Protein AF-A0A960JIP1-F1 (afdb_monomer_lite)

Secondary structure (DSSP, 8-state):
-HHHHHHHHHHHHHHHHHHHHHHHHHHHH----EETTEEPP-SHHHHHHHHHHHHHHHHHHHHHHHHH--

pLDDT: mean 85.41, std 9.78, range [52.84, 94.88]

Radius of gyration: 14.2 Å; chains: 1; bounding box: 34×18×41 Å

Structure (mmCIF, N/CA/C/O backbone):
data_AF-A0A960JIP1-F1
#
_entry.id   AF-A0A960JIP1-F1
#
loop_
_atom_site.group_PDB
_atom_site.id
_atom_site.type_symbol
_atom_site.label_atom_id
_atom_site.label_alt_id
_atom_site.label_comp_id
_atom_site.label_asym_id
_atom_site.label_entity_id
_atom_site.label_seq_id
_atom_site.pdbx_PDB_ins_code
_atom_site.Cartn_x
_atom_site.Cartn_y
_atom_site.Cartn_z
_atom_site.occupancy
_atom_site.B_iso_or_equiv
_atom_site.auth_seq_id
_atom_site.auth_comp_id
_atom_site.auth_asym_id
_atom_site.auth_atom_id
_atom_site.pdbx_PDB_model_num
ATOM 1 N N . MET A 1 1 ? -6.464 5.706 23.469 1.00 59.69 1 MET A N 1
ATOM 2 C CA . MET A 1 1 ? -5.429 4.929 22.743 1.00 59.69 1 MET A CA 1
ATOM 3 C C . MET A 1 1 ? -6.012 4.037 21.645 1.00 59.69 1 MET A C 1
ATOM 5 O O . MET A 1 1 ? -5.561 4.174 20.520 1.00 59.69 1 MET A O 1
ATOM 9 N N . LYS A 1 2 ? -7.036 3.201 21.898 1.00 61.84 2 LYS A N 1
ATOM 10 C CA . LYS A 1 2 ? -7.667 2.353 20.855 1.00 61.84 2 LYS A CA 1
ATOM 11 C C . LYS A 1 2 ? -8.159 3.114 19.606 1.00 61.84 2 LYS A C 1
ATOM 13 O O . LYS A 1 2 ? -7.798 2.716 18.509 1.00 61.84 2 LYS A O 1
ATOM 18 N N . ASN A 1 3 ? -8.864 4.241 19.761 1.00 77.31 3 ASN A N 1
ATOM 19 C CA . ASN A 1 3 ? -9.309 5.048 18.607 1.00 77.31 3 ASN A CA 1
ATOM 20 C C . ASN A 1 3 ? -8.146 5.640 17.801 1.00 77.31 3 ASN A C 1
ATOM 22 O O . ASN A 1 3 ? -8.208 5.685 16.582 1.00 77.31 3 ASN A O 1
ATOM 26 N N . PHE A 1 4 ? -7.061 6.045 18.468 1.00 83.81 4 PHE A N 1
ATOM 27 C CA . PHE A 1 4 ? -5.869 6.545 17.781 1.00 83.81 4 PHE A CA 1
ATOM 28 C C . PHE A 1 4 ? -5.209 5.446 16.935 1.00 83.81 4 PHE A C 1
ATOM 30 O O . PHE A 1 4 ? -4.840 5.691 15.795 1.00 83.81 4 PHE A O 1
ATOM 37 N N . ILE A 1 5 ? -5.136 4.215 17.455 1.00 85.19 5 ILE A N 1
ATOM 38 C CA . ILE A 1 5 ? -4.594 3.059 16.723 1.00 85.19 5 ILE A CA 1
ATOM 39 C C . ILE A 1 5 ? -5.441 2.744 15.480 1.00 85.19 5 ILE A C 1
ATOM 41 O O . ILE A 1 5 ? -4.883 2.526 14.410 1.00 85.19 5 ILE A O 1
ATOM 45 N N . ILE A 1 6 ? -6.773 2.765 15.595 1.00 87.06 6 ILE A N 1
ATOM 46 C CA . ILE A 1 6 ? -7.679 2.538 14.454 1.00 87.06 6 ILE A CA 1
ATOM 47 C C . ILE A 1 6 ? -7.466 3.603 13.371 1.00 87.06 6 ILE A C 1
ATOM 49 O O . ILE A 1 6 ? -7.357 3.265 12.194 1.00 87.06 6 ILE A O 1
ATOM 53 N N . VAL A 1 7 ? -7.336 4.874 13.763 1.00 87.44 7 VAL A N 1
ATOM 54 C CA . VAL A 1 7 ? -7.056 5.978 12.832 1.00 87.44 7 VAL A CA 1
ATOM 55 C C . VAL A 1 7 ? -5.717 5.780 12.119 1.00 87.44 7 VAL A C 1
ATOM 57 O O . VAL A 1 7 ? -5.658 5.918 10.901 1.00 87.44 7 VAL A O 1
ATO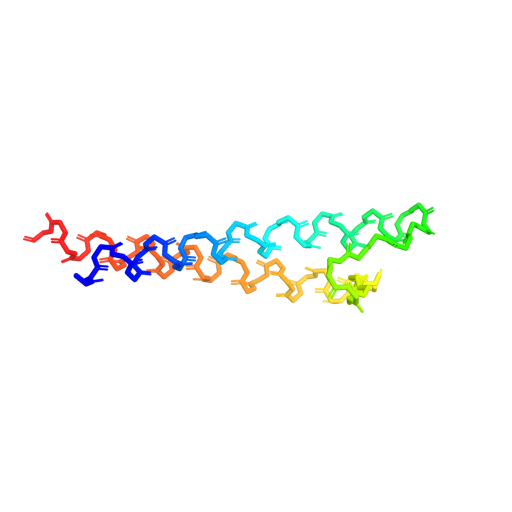M 60 N N . VAL A 1 8 ? -4.656 5.397 12.836 1.00 90.81 8 VAL A N 1
ATOM 61 C CA . VAL A 1 8 ? -3.341 5.123 12.228 1.00 90.81 8 VAL A CA 1
ATOM 62 C C . VAL A 1 8 ? -3.418 3.973 11.217 1.00 90.81 8 VAL A C 1
ATOM 64 O O . VAL A 1 8 ? -2.856 4.083 10.130 1.00 90.81 8 VAL A O 1
ATOM 67 N N . ILE A 1 9 ? -4.150 2.900 11.533 1.00 90.62 9 ILE A N 1
ATOM 68 C CA . ILE A 1 9 ? -4.349 1.762 10.620 1.00 90.62 9 ILE A CA 1
ATOM 69 C C . ILE A 1 9 ? -5.103 2.198 9.357 1.00 90.62 9 ILE A C 1
ATOM 71 O O . ILE A 1 9 ? -4.696 1.850 8.253 1.00 90.62 9 ILE A O 1
ATOM 75 N N . GLN A 1 10 ? -6.164 2.996 9.498 1.00 88.00 10 GLN A N 1
ATOM 76 C CA . GLN A 1 10 ? -6.918 3.526 8.357 1.00 88.00 10 GLN A CA 1
ATOM 77 C C . GLN A 1 10 ? -6.049 4.437 7.476 1.00 88.00 10 GLN A C 1
ATOM 79 O O . GLN A 1 10 ? -6.053 4.298 6.254 1.00 88.00 10 GLN A O 1
ATOM 84 N N . ILE A 1 11 ? -5.245 5.320 8.081 1.00 91.38 11 ILE A N 1
ATOM 85 C CA . ILE A 1 11 ? -4.300 6.180 7.350 1.00 91.38 11 ILE A CA 1
ATOM 86 C C . ILE A 1 11 ? -3.274 5.332 6.590 1.00 91.38 11 ILE A C 1
ATOM 88 O O . ILE A 1 11 ? -3.013 5.604 5.419 1.00 91.38 11 ILE A O 1
ATOM 92 N N . ALA A 1 12 ? -2.730 4.283 7.214 1.00 90.81 12 ALA A N 1
ATOM 93 C CA . ALA A 1 12 ? -1.806 3.366 6.552 1.00 90.81 12 ALA A CA 1
ATOM 94 C C . ALA A 1 12 ? -2.472 2.641 5.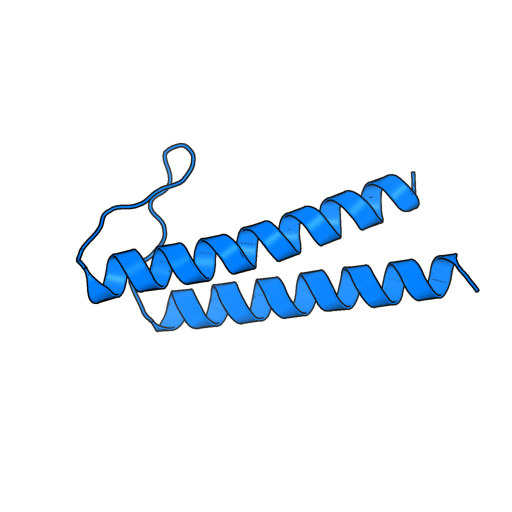369 1.00 90.81 12 ALA A C 1
ATOM 96 O O . ALA A 1 12 ? -1.893 2.577 4.286 1.00 90.81 12 ALA A O 1
ATOM 97 N N . GLY A 1 13 ? -3.707 2.158 5.537 1.00 90.75 13 GLY A N 1
ATOM 98 C CA . GLY A 1 13 ? -4.483 1.537 4.460 1.00 90.75 13 GLY A CA 1
ATOM 99 C C . GLY A 1 13 ? -4.688 2.470 3.264 1.00 90.75 13 GLY A C 1
ATOM 100 O O . GLY A 1 13 ? -4.452 2.075 2.121 1.00 90.75 13 GLY A O 1
ATOM 101 N N . VAL A 1 14 ? -5.036 3.735 3.518 1.00 89.69 14 VAL A N 1
ATOM 102 C CA . VAL A 1 14 ? -5.159 4.764 2.472 1.00 89.69 14 VAL A CA 1
ATOM 103 C C . VAL A 1 14 ? -3.812 5.050 1.805 1.00 89.69 14 VAL A C 1
ATOM 105 O O . VAL A 1 14 ? -3.750 5.139 0.580 1.00 89.69 14 VAL A O 1
ATOM 108 N N . ALA A 1 15 ? -2.726 5.143 2.577 1.00 91.38 15 ALA A N 1
ATOM 109 C CA . ALA A 1 15 ? -1.387 5.371 2.038 1.00 91.38 15 ALA A CA 1
ATOM 110 C C . ALA A 1 15 ? -0.954 4.252 1.076 1.00 91.38 15 ALA A C 1
ATOM 112 O O . ALA A 1 15 ? -0.416 4.545 0.009 1.00 91.38 15 ALA A O 1
ATOM 113 N N . PHE A 1 16 ? -1.254 2.989 1.392 1.00 92.06 16 PHE A N 1
ATOM 114 C CA . PHE A 1 16 ? -1.009 1.869 0.479 1.00 92.06 16 PHE A CA 1
ATOM 115 C C . PHE A 1 16 ? -1.839 1.970 -0.805 1.00 92.06 16 PHE A C 1
ATOM 117 O O . PHE A 1 16 ? -1.310 1.755 -1.890 1.00 92.06 16 PHE A O 1
ATOM 124 N N . ILE A 1 17 ? -3.115 2.353 -0.721 1.00 90.38 17 ILE A N 1
ATOM 125 C CA . ILE A 1 17 ? -3.951 2.537 -1.920 1.00 90.38 17 ILE A CA 1
ATOM 126 C C . ILE A 1 17 ? -3.385 3.650 -2.814 1.00 90.38 17 ILE A C 1
ATOM 128 O O . ILE A 1 17 ? -3.328 3.495 -4.032 1.00 90.38 17 ILE A O 1
ATOM 132 N N . ILE A 1 18 ? -2.916 4.753 -2.227 1.00 91.69 18 ILE A N 1
ATOM 133 C CA . ILE A 1 18 ? -2.251 5.826 -2.979 1.00 91.69 18 ILE A CA 1
ATOM 134 C C . ILE A 1 18 ? -0.955 5.308 -3.617 1.00 91.69 18 ILE A C 1
ATOM 136 O O . ILE A 1 18 ? -0.731 5.535 -4.805 1.00 91.69 18 ILE A O 1
ATOM 140 N N . ALA A 1 19 ? -0.135 4.567 -2.868 1.00 90.44 19 ALA A N 1
ATOM 141 C CA . ALA A 1 19 ? 1.097 3.971 -3.380 1.00 90.44 19 ALA A CA 1
ATOM 142 C C . ALA A 1 19 ? 0.843 2.996 -4.544 1.00 90.44 19 ALA A C 1
ATOM 144 O O . ALA A 1 19 ? 1.638 2.949 -5.477 1.00 90.44 19 ALA A O 1
ATOM 145 N N . PHE A 1 20 ? -0.284 2.279 -4.552 1.00 92.94 20 PHE A N 1
ATOM 146 C CA . PHE A 1 20 ? -0.689 1.448 -5.688 1.00 92.94 20 PHE A CA 1
ATOM 147 C C . PHE A 1 20 ? -0.897 2.282 -6.958 1.00 92.94 20 PHE A C 1
ATOM 149 O O . PHE A 1 20 ? -0.363 1.943 -8.013 1.00 92.94 20 PHE A O 1
ATOM 156 N N . PHE A 1 21 ? -1.621 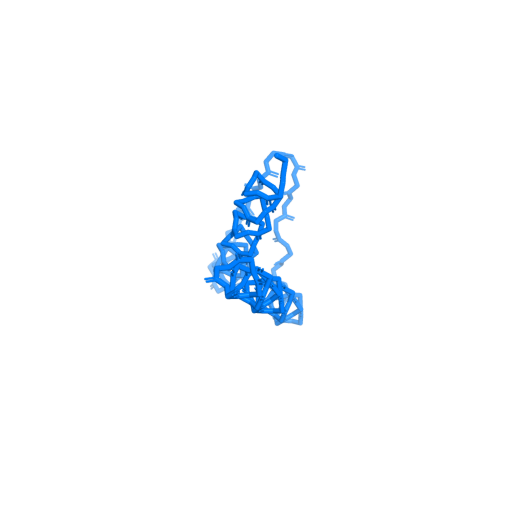3.400 -6.866 1.00 91.62 21 PHE A N 1
ATOM 157 C CA . PHE A 1 21 ? -1.805 4.283 -8.019 1.00 91.62 21 PHE A CA 1
ATOM 158 C C . PHE A 1 21 ? -0.489 4.917 -8.474 1.00 91.62 21 PHE A C 1
ATOM 160 O O . PHE A 1 21 ? -0.250 4.995 -9.675 1.00 91.62 21 PHE A O 1
ATOM 167 N N . LEU A 1 22 ? 0.384 5.315 -7.544 1.00 91.19 22 LEU A N 1
ATOM 168 C CA . LEU A 1 22 ? 1.718 5.823 -7.880 1.00 91.19 22 LEU A CA 1
ATOM 169 C C . LEU A 1 22 ? 2.559 4.769 -8.613 1.00 91.19 22 LEU A C 1
ATOM 171 O O . LEU A 1 22 ? 3.162 5.084 -9.632 1.00 91.19 22 LEU A O 1
ATOM 175 N N . SER A 1 23 ? 2.528 3.515 -8.155 1.00 91.56 23 SER A N 1
ATOM 176 C CA . SER A 1 23 ? 3.203 2.385 -8.803 1.00 91.56 23 SER A CA 1
ATOM 177 C C . SER A 1 23 ? 2.712 2.176 -10.240 1.00 91.56 23 SER A C 1
ATOM 179 O O . SER A 1 23 ? 3.516 2.066 -11.164 1.00 91.56 23 SER A O 1
ATOM 181 N N . LEU A 1 24 ? 1.393 2.220 -10.463 1.00 91.75 24 LEU A N 1
ATOM 182 C CA . LEU A 1 24 ? 0.822 2.126 -11.809 1.00 91.75 24 LEU A CA 1
ATOM 183 C C . LEU A 1 24 ? 1.199 3.317 -12.693 1.00 91.75 24 LEU A C 1
ATOM 185 O O . LEU A 1 24 ? 1.495 3.132 -13.870 1.00 91.75 24 LEU A O 1
ATOM 189 N N . LEU A 1 25 ? 1.184 4.536 -12.156 1.00 91.62 25 LEU A N 1
ATOM 190 C CA . LEU A 1 25 ? 1.594 5.721 -12.909 1.00 91.62 25 LEU A CA 1
ATOM 191 C C . LEU A 1 25 ? 3.070 5.636 -13.312 1.00 91.62 25 LEU A C 1
ATOM 193 O O . LEU A 1 25 ? 3.404 5.937 -14.460 1.00 91.62 25 LEU A O 1
ATOM 197 N N . ASN A 1 26 ? 3.926 5.157 -12.408 1.00 92.00 26 ASN A N 1
ATOM 198 C CA . ASN A 1 26 ? 5.331 4.901 -12.701 1.00 92.00 26 ASN A CA 1
ATOM 199 C C . ASN A 1 26 ? 5.484 3.839 -13.800 1.00 92.00 26 ASN A C 1
ATOM 201 O O . ASN A 1 26 ? 6.254 4.042 -14.736 1.00 92.00 26 ASN A O 1
ATOM 205 N N . TYR A 1 27 ? 4.690 2.764 -13.756 1.00 90.62 27 TYR A N 1
ATOM 206 C CA . TYR A 1 27 ? 4.683 1.724 -14.788 1.00 90.62 27 TYR A CA 1
ATOM 207 C C . TYR A 1 27 ? 4.237 2.235 -16.166 1.00 90.62 27 TYR A C 1
ATOM 209 O O . TYR A 1 27 ? 4.928 2.042 -17.164 1.00 90.62 27 TYR A O 1
ATOM 217 N N . PHE A 1 28 ? 3.065 2.874 -16.238 1.00 91.25 28 PHE A N 1
ATOM 218 C CA . PHE A 1 28 ? 2.431 3.232 -17.510 1.00 91.25 28 PHE A CA 1
ATOM 219 C C . PHE A 1 28 ? 3.079 4.433 -18.189 1.00 91.25 28 PHE A C 1
ATOM 221 O O . PHE A 1 28 ? 3.113 4.493 -19.417 1.00 91.25 28 PHE A O 1
ATOM 228 N N . PHE A 1 29 ? 3.563 5.397 -17.406 1.00 91.12 29 PHE A N 1
ATOM 229 C CA . PHE A 1 29 ? 4.081 6.656 -17.933 1.00 91.12 29 PHE A CA 1
ATOM 230 C C . PHE A 1 29 ? 5.596 6.809 -17.766 1.00 91.12 29 PHE A C 1
ATOM 232 O O . PHE A 1 29 ? 6.143 7.832 -18.180 1.00 91.12 29 PHE A O 1
ATOM 239 N N . GLY A 1 30 ? 6.280 5.823 -17.173 1.00 84.06 30 GLY A N 1
ATOM 240 C CA . GLY A 1 30 ? 7.708 5.926 -16.856 1.00 84.06 30 GLY A CA 1
ATOM 241 C C . GLY A 1 30 ? 8.001 7.066 -15.883 1.00 84.06 30 GLY A C 1
ATOM 242 O O . GLY A 1 30 ? 9.066 7.678 -15.934 1.00 84.06 30 GLY A O 1
ATOM 243 N N . TRP A 1 31 ? 7.018 7.433 -15.059 1.00 82.12 31 TRP A N 1
ATOM 244 C CA . TRP A 1 31 ? 7.205 8.459 -14.045 1.00 82.12 31 TRP A CA 1
ATOM 245 C C . TRP A 1 31 ? 8.050 7.879 -12.902 1.00 82.12 31 TRP A C 1
ATOM 247 O O . TRP A 1 31 ? 7.947 6.703 -12.579 1.00 82.12 31 TRP A O 1
ATOM 257 N N . HIS A 1 32 ? 8.915 8.693 -12.304 1.00 82.12 32 HIS A N 1
ATOM 258 C CA . HIS A 1 32 ? 9.714 8.309 -11.134 1.00 82.12 32 HIS A CA 1
ATOM 259 C C . HIS A 1 32 ? 9.112 8.950 -9.882 1.00 82.12 32 HIS A C 1
ATOM 261 O O . HIS A 1 32 ? 9.754 9.734 -9.182 1.00 82.12 32 HIS A O 1
ATOM 267 N N . LEU A 1 33 ? 7.817 8.709 -9.646 1.00 83.19 33 LEU A N 1
ATOM 268 C CA . LEU A 1 33 ? 7.129 9.257 -8.482 1.00 83.19 33 LEU A CA 1
ATOM 269 C C . LEU A 1 33 ? 7.553 8.481 -7.236 1.00 83.19 33 LEU A C 1
ATOM 271 O O . LEU A 1 33 ? 7.368 7.266 -7.136 1.00 83.19 33 LEU A O 1
ATOM 275 N N . GLY A 1 34 ? 8.116 9.208 -6.280 1.00 77.56 34 GLY A N 1
ATOM 276 C CA . GLY A 1 34 ? 8.532 8.696 -4.984 1.00 77.56 34 GLY A CA 1
ATOM 277 C C . GLY A 1 34 ? 7.904 9.471 -3.833 1.00 77.56 34 GLY A C 1
ATOM 278 O O . GLY A 1 34 ? 7.353 10.559 -4.009 1.00 77.56 34 GLY A O 1
ATOM 279 N N . MET A 1 35 ? 8.005 8.901 -2.637 1.00 69.44 35 MET A N 1
ATOM 280 C CA . MET A 1 35 ? 7.616 9.528 -1.377 1.00 69.44 35 MET A CA 1
ATOM 281 C C . MET A 1 35 ? 8.839 9.550 -0.460 1.00 69.44 35 MET A C 1
ATOM 283 O O . MET A 1 35 ? 9.365 8.493 -0.129 1.00 69.44 35 MET A O 1
ATOM 287 N N . TYR A 1 36 ? 9.261 10.747 -0.035 1.00 64.69 36 TYR A N 1
ATOM 288 C CA . TYR A 1 36 ? 10.282 10.950 1.006 1.00 64.69 36 TYR A CA 1
ATOM 289 C C . TYR A 1 36 ? 11.554 10.097 0.786 1.00 64.69 36 TYR A C 1
ATOM 291 O O . TYR A 1 36 ? 11.880 9.218 1.579 1.00 64.69 36 TYR A O 1
ATOM 299 N N . ASP A 1 37 ? 12.238 10.344 -0.335 1.00 67.50 37 ASP A N 1
ATOM 300 C CA . ASP A 1 37 ? 13.482 9.680 -0.770 1.00 67.50 37 ASP A CA 1
ATOM 301 C C . ASP A 1 37 ? 13.378 8.188 -1.147 1.00 67.50 37 ASP A C 1
ATOM 303 O O . ASP A 1 37 ? 14.390 7.564 -1.470 1.00 67.50 37 ASP A O 1
ATOM 307 N N . ALA A 1 38 ? 12.171 7.617 -1.186 1.00 76.88 38 ALA A N 1
ATOM 308 C CA . ALA A 1 38 ? 11.922 6.280 -1.722 1.00 76.88 38 ALA A CA 1
ATOM 309 C C . ALA A 1 38 ? 11.082 6.349 -3.007 1.00 76.88 38 ALA A C 1
ATOM 311 O O . ALA A 1 38 ? 9.956 6.854 -2.998 1.00 76.88 38 ALA A O 1
ATOM 312 N N . GLU A 1 39 ? 11.608 5.824 -4.115 1.00 80.44 39 GLU A N 1
ATOM 313 C CA . GLU A 1 39 ? 10.821 5.619 -5.336 1.00 80.44 39 GLU A CA 1
ATOM 314 C C . GLU A 1 39 ? 9.791 4.507 -5.123 1.00 80.44 39 GLU A C 1
ATOM 316 O O . GLU A 1 39 ? 10.080 3.474 -4.512 1.00 80.44 39 GLU A O 1
ATOM 321 N N . VAL A 1 40 ? 8.570 4.719 -5.619 1.00 84.88 40 VAL A N 1
ATOM 322 C CA . VAL A 1 40 ? 7.555 3.666 -5.607 1.00 84.88 40 VAL A CA 1
ATOM 323 C C . VAL A 1 40 ? 7.883 2.682 -6.736 1.00 84.88 40 VAL A C 1
ATOM 325 O O . VAL A 1 40 ? 7.996 3.128 -7.883 1.00 84.88 40 VAL A O 1
ATOM 328 N N . PRO A 1 41 ? 8.002 1.368 -6.451 1.00 86.50 41 PRO A N 1
ATOM 329 C CA . PRO A 1 41 ? 8.320 0.365 -7.464 1.00 86.50 41 PRO A CA 1
ATOM 330 C C . PRO A 1 41 ? 7.340 0.437 -8.637 1.00 86.50 41 PRO A C 1
ATOM 332 O O . PRO A 1 41 ? 6.134 0.591 -8.427 1.00 86.50 41 PRO A O 1
ATOM 335 N N . ALA A 1 42 ? 7.849 0.343 -9.861 1.00 88.69 42 ALA A N 1
ATOM 336 C CA . ALA A 1 42 ? 7.048 0.459 -11.079 1.00 88.69 42 ALA A CA 1
ATOM 337 C C . ALA A 1 42 ? 6.577 -0.907 -11.602 1.00 88.69 42 ALA A C 1
ATOM 339 O O . ALA A 1 42 ? 5.861 -0.974 -12.594 1.00 88.69 42 ALA A O 1
ATOM 340 N N . GLU A 1 43 ? 6.981 -2.019 -10.995 1.00 88.69 43 GLU A N 1
ATOM 341 C CA . GLU A 1 43 ? 6.620 -3.339 -11.493 1.00 88.69 43 GLU A CA 1
ATOM 342 C C . GLU A 1 43 ? 5.173 -3.700 -11.099 1.00 88.69 43 GLU A C 1
ATOM 344 O O . GLU A 1 43 ? 4.786 -3.543 -9.934 1.00 88.69 43 GLU A O 1
ATOM 349 N N . PRO A 1 44 ? 4.365 -4.261 -12.023 1.00 87.31 44 PRO A N 1
ATOM 350 C CA . PRO A 1 44 ? 2.971 -4.626 -11.748 1.00 87.31 44 PRO A CA 1
ATOM 351 C C . PRO A 1 44 ? 2.799 -5.583 -10.562 1.00 87.31 44 PRO A C 1
ATOM 353 O O . PRO A 1 44 ? 1.799 -5.524 -9.848 1.00 87.31 44 PRO A O 1
ATOM 356 N N . GLU A 1 45 ? 3.782 -6.453 -10.329 1.00 92.19 45 GLU A N 1
ATOM 357 C CA . GLU A 1 45 ? 3.803 -7.388 -9.201 1.00 92.19 45 GLU A CA 1
ATOM 358 C C . GLU A 1 45 ? 3.822 -6.642 -7.861 1.00 92.19 45 GLU A C 1
ATOM 360 O O . GLU A 1 45 ? 3.037 -6.955 -6.962 1.00 92.19 45 GLU A O 1
ATOM 365 N N . PHE A 1 46 ? 4.646 -5.595 -7.745 1.00 89.19 46 PHE A N 1
ATOM 366 C CA . PHE A 1 46 ? 4.694 -4.756 -6.550 1.00 89.19 46 PHE A CA 1
ATOM 367 C C . PHE A 1 46 ? 3.422 -3.928 -6.387 1.00 89.19 46 PHE A C 1
ATOM 369 O O . PHE A 1 46 ? 2.924 -3.821 -5.265 1.00 89.19 46 PHE A O 1
ATOM 376 N N . ALA A 1 47 ? 2.838 -3.420 -7.478 1.00 90.81 47 ALA A N 1
ATOM 377 C CA . ALA A 1 47 ? 1.545 -2.738 -7.430 1.00 90.81 47 ALA A CA 1
ATOM 378 C C . ALA A 1 47 ? 0.467 -3.642 -6.798 1.00 90.81 47 ALA A C 1
ATOM 380 O O . ALA A 1 47 ? -0.242 -3.235 -5.874 1.00 90.81 47 ALA A O 1
ATOM 381 N N . VAL A 1 48 ? 0.382 -4.904 -7.231 1.00 92.62 48 VAL A N 1
ATOM 382 C CA . VAL A 1 48 ? -0.574 -5.878 -6.679 1.00 92.62 48 VAL A CA 1
ATOM 383 C C . VAL A 1 48 ? -0.306 -6.153 -5.199 1.00 92.62 48 VAL A C 1
ATOM 385 O O . VAL A 1 48 ? -1.248 -6.169 -4.404 1.00 92.62 48 VAL A O 1
ATOM 388 N N . VAL A 1 49 ? 0.957 -6.325 -4.799 1.00 93.88 49 VAL A N 1
ATOM 389 C CA . VAL A 1 49 ? 1.321 -6.530 -3.386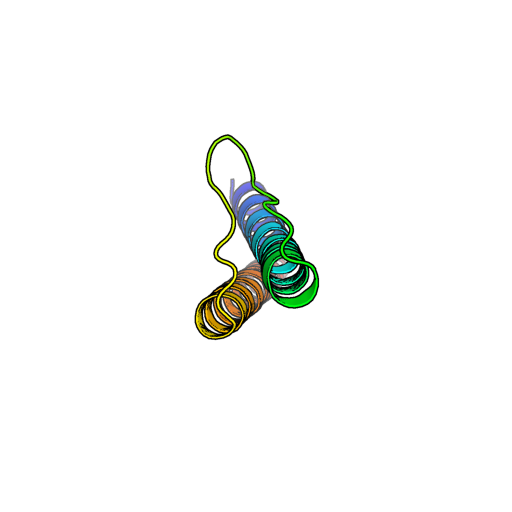 1.00 93.88 49 VAL A CA 1
ATOM 390 C C . VAL A 1 49 ? 0.902 -5.331 -2.530 1.00 93.88 49 VAL A C 1
ATOM 392 O O . VAL A 1 49 ? 0.271 -5.513 -1.487 1.00 93.88 49 VAL A O 1
ATOM 395 N N . ILE A 1 50 ? 1.190 -4.110 -2.985 1.00 93.25 50 ILE A N 1
ATOM 396 C CA . ILE A 1 50 ? 0.807 -2.864 -2.309 1.00 93.25 50 ILE A CA 1
ATOM 397 C C . ILE A 1 50 ? -0.718 -2.776 -2.162 1.00 93.25 50 ILE A C 1
ATOM 399 O O . ILE A 1 50 ? -1.217 -2.454 -1.081 1.00 93.25 50 ILE A O 1
ATOM 403 N N . LEU A 1 51 ? -1.467 -3.118 -3.215 1.00 94.25 51 LEU A N 1
ATOM 404 C CA . LEU A 1 51 ? -2.928 -3.137 -3.183 1.00 94.25 51 LEU A CA 1
ATOM 405 C C . LEU A 1 51 ? -3.461 -4.141 -2.154 1.00 94.25 51 LEU A C 1
ATOM 407 O O . LEU A 1 51 ? -4.323 -3.788 -1.348 1.00 94.25 51 LEU A O 1
ATOM 411 N N . VAL A 1 52 ? -2.945 -5.374 -2.143 1.00 94.88 52 VAL A N 1
ATOM 412 C CA . VAL A 1 52 ? -3.363 -6.407 -1.179 1.00 94.88 52 VAL A CA 1
ATOM 413 C C . VAL A 1 52 ? -3.081 -5.951 0.252 1.00 94.88 52 VAL A C 1
ATOM 415 O O . VAL A 1 52 ? -3.959 -6.064 1.108 1.00 94.88 52 VAL A O 1
ATOM 418 N N . LEU A 1 53 ? -1.904 -5.376 0.512 1.00 93.19 53 LEU A N 1
ATOM 419 C CA . LEU A 1 53 ? -1.561 -4.827 1.826 1.00 93.19 53 LEU A CA 1
ATOM 420 C C . LEU A 1 53 ? -2.503 -3.689 2.235 1.00 93.19 53 LEU A C 1
ATOM 422 O O . LEU A 1 53 ? -2.982 -3.679 3.372 1.00 93.19 53 LEU A O 1
ATOM 426 N N . GLY A 1 54 ? -2.828 -2.774 1.319 1.00 92.50 54 GLY A N 1
ATO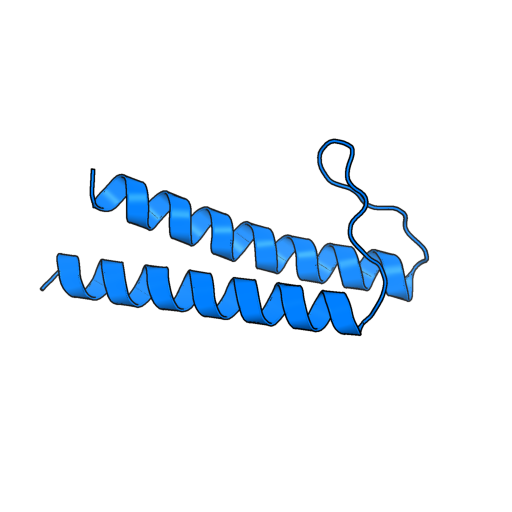M 427 C CA . GLY A 1 54 ? -3.782 -1.693 1.571 1.00 92.50 54 GLY A CA 1
ATOM 428 C C . GLY A 1 54 ? -5.183 -2.204 1.899 1.00 92.50 54 GLY A C 1
ATOM 429 O O . GLY A 1 54 ? -5.778 -1.780 2.889 1.00 92.50 54 GLY A O 1
ATOM 430 N N . LEU A 1 55 ? -5.687 -3.172 1.130 1.00 93.00 55 LEU A N 1
ATOM 431 C CA . LEU A 1 55 ? -7.002 -3.777 1.359 1.00 93.00 55 LEU A CA 1
ATOM 432 C C . LEU A 1 55 ? -7.067 -4.524 2.695 1.00 93.00 55 LEU A C 1
ATOM 434 O O . LEU A 1 55 ? -8.018 -4.329 3.454 1.00 93.00 55 LEU A O 1
ATOM 438 N N . VAL A 1 56 ? -6.055 -5.338 3.013 1.00 94.38 56 VAL A N 1
ATOM 439 C CA . VAL A 1 56 ? -5.979 -6.069 4.289 1.00 94.38 56 VAL A CA 1
ATOM 440 C C . VAL A 1 56 ? -5.907 -5.096 5.465 1.00 94.38 56 VAL A C 1
ATOM 442 O O . VAL A 1 56 ? -6.630 -5.267 6.445 1.00 94.38 56 VAL A O 1
ATOM 445 N N . THR A 1 57 ? -5.092 -4.047 5.359 1.00 93.38 57 THR A N 1
ATOM 446 C CA . THR A 1 57 ? -4.930 -3.040 6.420 1.00 93.38 57 THR A CA 1
ATOM 447 C C . THR A 1 57 ? -6.232 -2.271 6.661 1.00 93.38 57 THR A C 1
ATOM 449 O O . THR A 1 57 ? -6.672 -2.151 7.807 1.00 93.38 57 THR A O 1
ATOM 452 N N . SER A 1 58 ? -6.908 -1.830 5.598 1.00 89.56 58 SER A N 1
ATOM 453 C CA . SER A 1 58 ? -8.212 -1.159 5.689 1.00 89.56 58 SER A CA 1
ATOM 454 C C . SER A 1 58 ? -9.301 -2.081 6.250 1.00 89.56 58 SER A C 1
ATOM 456 O O . SER A 1 58 ? -10.092 -1.662 7.098 1.00 89.56 58 SER A O 1
ATOM 458 N N . ALA A 1 59 ? -9.322 -3.356 5.843 1.00 89.75 59 ALA A N 1
ATOM 459 C CA . ALA A 1 59 ? -10.255 -4.348 6.375 1.00 89.75 59 ALA A CA 1
ATOM 460 C C . ALA A 1 59 ? -10.028 -4.593 7.876 1.00 89.75 59 ALA A C 1
ATOM 462 O O . ALA A 1 59 ? -10.986 -4.595 8.652 1.00 89.75 59 ALA A O 1
ATOM 463 N N . LEU A 1 60 ? -8.770 -4.738 8.310 1.00 89.25 60 LEU A N 1
ATOM 464 C CA . LEU A 1 60 ? -8.418 -4.852 9.729 1.00 89.25 60 LEU A CA 1
ATOM 465 C C . LEU A 1 60 ? -8.869 -3.618 10.515 1.00 89.25 60 LEU A C 1
ATOM 467 O O . LEU A 1 60 ? -9.480 -3.768 11.574 1.00 89.25 60 LEU A O 1
ATOM 471 N N . GLY A 1 61 ? -8.629 -2.417 9.982 1.00 87.88 61 GLY A N 1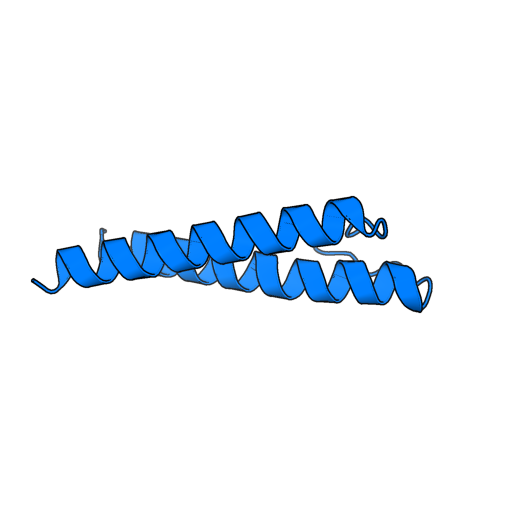
ATOM 472 C CA . GLY A 1 61 ? -9.106 -1.165 10.571 1.00 87.88 61 GLY A CA 1
ATOM 473 C C . GLY A 1 61 ? -10.622 -1.159 10.772 1.00 87.88 61 GLY A C 1
ATOM 474 O O . GLY A 1 61 ? -11.092 -0.859 11.867 1.00 87.88 61 GLY A O 1
ATOM 475 N N . TYR A 1 62 ? -11.383 -1.574 9.757 1.00 87.62 62 TYR A N 1
ATOM 476 C CA . TYR A 1 62 ? -12.844 -1.674 9.822 1.00 87.62 62 TYR A CA 1
ATOM 477 C C . TYR A 1 62 ? -13.336 -2.674 10.882 1.00 87.62 62 TYR A C 1
ATOM 479 O O . TYR A 1 62 ? -14.218 -2.354 11.682 1.00 87.62 62 TYR A O 1
ATOM 487 N N . PHE A 1 63 ? -12.771 -3.885 10.928 1.00 87.81 63 PHE A N 1
ATOM 488 C CA . PHE A 1 63 ? -13.194 -4.896 11.905 1.00 87.81 63 PHE A CA 1
ATOM 489 C C . PHE A 1 63 ? -12.831 -4.516 13.343 1.00 87.81 63 PHE A C 1
ATOM 491 O O . PHE A 1 63 ? -13.603 -4.796 14.266 1.00 87.81 63 PHE A O 1
ATOM 498 N N . LEU A 1 64 ? -11.675 -3.880 13.543 1.00 85.06 64 LEU A N 1
ATOM 499 C CA . LEU A 1 64 ? -11.265 -3.374 14.850 1.00 85.06 64 LEU A CA 1
ATOM 500 C C . LEU A 1 64 ? -12.186 -2.252 15.331 1.00 85.06 64 LEU A C 1
ATOM 502 O O . LEU A 1 64 ? -12.558 -2.261 16.503 1.00 85.06 64 LEU A O 1
ATOM 506 N N . ASP A 1 65 ? -12.589 -1.346 14.442 1.00 82.62 65 ASP A N 1
ATOM 507 C CA . ASP A 1 65 ? -13.540 -0.276 14.754 1.00 82.62 65 ASP A CA 1
ATOM 508 C C . ASP A 1 65 ? -14.913 -0.840 15.136 1.00 82.62 65 ASP A C 1
ATOM 510 O O . ASP A 1 65 ? -15.414 -0.590 16.234 1.00 82.62 65 ASP A O 1
ATOM 514 N N . LYS A 1 66 ? -15.450 -1.749 14.310 1.00 78.75 66 LYS A N 1
ATOM 515 C CA . LYS A 1 66 ? -16.728 -2.423 14.578 1.00 78.75 66 LYS A CA 1
ATOM 516 C C . LYS A 1 66 ? -16.743 -3.121 15.941 1.00 78.75 66 LYS A C 1
ATOM 518 O O . LYS A 1 66 ? -17.718 -2.996 16.674 1.00 78.75 66 LYS A O 1
ATOM 523 N N . LYS A 1 67 ? -15.664 -3.825 16.307 1.00 69.62 67 LYS A N 1
ATOM 524 C CA . LYS A 1 67 ? -15.548 -4.518 17.604 1.00 69.62 67 LYS A CA 1
ATOM 525 C C . LYS A 1 67 ? -15.461 -3.560 18.799 1.00 69.62 67 LYS A C 1
ATOM 527 O O . LYS A 1 67 ? -15.762 -3.971 19.911 1.00 69.62 67 LYS A O 1
ATOM 532 N N . VAL A 1 68 ? -15.003 -2.323 18.607 1.00 61.28 68 VAL A N 1
ATOM 533 C CA . VAL A 1 68 ? -14.935 -1.313 19.677 1.00 61.28 68 VAL A CA 1
ATOM 534 C C . VAL A 1 68 ? -16.277 -0.602 19.864 1.00 61.28 68 VAL A C 1
ATOM 536 O O . VAL A 1 68 ? -16.575 -0.177 20.976 1.00 61.28 68 VAL A O 1
ATOM 539 N N . SER A 1 69 ? -17.087 -0.496 18.810 1.00 59.12 69 SER A N 1
ATOM 540 C CA . SER A 1 69 ? -18.420 0.118 18.863 1.00 59.12 69 SER A CA 1
ATOM 541 C C . SER A 1 69 ? -19.551 -0.817 19.322 1.00 59.12 69 SER A C 1
ATOM 543 O O . SER A 1 69 ? -20.680 -0.344 19.435 1.00 59.12 69 SER A O 1
ATOM 545 N N . THR A 1 70 ? -19.279 -2.110 19.558 1.00 52.84 70 THR A N 1
ATOM 546 C CA . THR A 1 70 ? -20.253 -3.095 20.086 1.00 52.84 70 THR A CA 1
ATOM 547 C C . THR A 1 70 ? -19.963 -3.407 21.546 1.00 52.84 70 THR A C 1
ATOM 549 O O . THR A 1 70 ? -20.938 -3.561 22.310 1.00 52.84 70 THR A O 1
#

Sequence (70 aa):
MKNFIIVVIQIAGVAFIIAFFLSLLNYFFGWHLGMYDAEVPAEPEFAVVILVLGLVTSALGYFLDKKVST

Foldseek 3Di:
DLVVVLVVLLVLLVVLVVLLVQLCCCQPVVDQDDDPPGTRHNDVVSSVVSNVSSVVSNVVSVVSVVVVVD